Protein AF-A0A7S3WMQ1-F1 (afdb_monomer)

Mean predicted aligned error: 15.55 Å

Foldseek 3Di:
DDDDFDQFDKDAQQDADPPGNGRICPPPCPVVRVVVRVVRVVVVQLVVQVVVVVVVPDPVSSVVSVVVVVVVVVVVCPCPPPPPPPPDDDDDPPDDDDDDDPDDDD

Solvent-accessible surface area (backbone atoms only — not comparable to full-atom values): 6876 Å² total; per-residue (Å²): 134,87,82,92,73,70,84,59,71,74,53,66,84,50,76,56,43,88,99,52,84,49,33,52,36,68,97,74,34,63,66,60,31,51,48,51,29,54,52,49,52,49,52,54,50,52,52,50,39,48,54,61,16,67,78,65,75,40,80,65,50,41,51,54,49,51,51,53,48,54,49,53,48,51,74,67,53,80,67,56,76,80,72,81,70,78,84,73,89,71,88,76,78,84,78,78,78,78,78,84,78,82,78,77,91,126

InterPro domains:
  IPR005078 Peptidase C54 [PTHR22624] (3-46)
  IPR038765 Papain-like cysteine peptidase superfamily [SSF54001] (2-47)
  IPR046792 Peptidase C54, catalytic domain [PF03416] (2-48)

Sequence (106 aa):
AVRSCLWFTYRSGFDPIPATQFTSDAGWGCMMRSGQMIVGAALLRLKRAELAAAERGTAEGTRAAAEAYAKEIRALGVLAEEAEEPAEGTDVPTAQVPAAQKQGMQ

Organism: NCBI:txid141414

Secondary structure (DSSP, 8-state):
-PPP-------BSPPPPTTS---B-TTT-HHHHHHHHHHHHHHHHHHHHHHHHHTTT-HHHHHHHHHHHHHHHHHTTTT----------------PPPP-------

Structure (mmCIF, N/CA/C/O backbone):
data_AF-A0A7S3WMQ1-F1
#
_entry.id   AF-A0A7S3WMQ1-F1
#
loop_
_atom_site.group_PDB
_atom_site.id
_atom_site.type_symbol
_atom_site.label_atom_id
_atom_site.label_alt_id
_atom_site.label_comp_id
_atom_site.label_asym_id
_atom_site.label_entity_id
_atom_site.label_seq_id
_atom_site.pdbx_PDB_ins_code
_atom_site.Cartn_x
_atom_site.Cartn_y
_atom_site.Cartn_z
_atom_site.occupancy
_atom_site.B_iso_or_equiv
_atom_site.auth_seq_id
_atom_site.auth_comp_id
_atom_site.auth_asym_id
_atom_site.auth_atom_id
_atom_site.pdbx_PDB_model_num
ATOM 1 N N . ALA A 1 1 ? 0.388 -11.407 21.196 1.00 50.03 1 ALA A N 1
ATOM 2 C CA . ALA A 1 1 ? -0.564 -11.479 20.066 1.00 50.03 1 ALA A CA 1
ATOM 3 C C . ALA A 1 1 ? 0.160 -11.092 18.778 1.00 50.03 1 ALA A C 1
ATOM 5 O O . ALA A 1 1 ? 0.888 -10.106 18.796 1.00 50.03 1 ALA A O 1
ATOM 6 N N . VAL A 1 2 ? 0.012 -11.859 17.692 1.00 51.16 2 VAL A N 1
ATOM 7 C CA . VAL A 1 2 ? 0.598 -11.527 16.378 1.00 51.16 2 VAL A CA 1
ATOM 8 C C . VAL A 1 2 ? -0.243 -10.427 15.724 1.00 51.16 2 VAL A C 1
ATOM 10 O O . VAL A 1 2 ? -1.466 -10.536 15.673 1.00 51.16 2 VAL A O 1
ATOM 13 N N . ARG A 1 3 ? 0.388 -9.349 15.247 1.00 64.38 3 ARG A N 1
ATOM 14 C CA . ARG A 1 3 ? -0.296 -8.261 14.528 1.00 64.38 3 ARG A CA 1
AT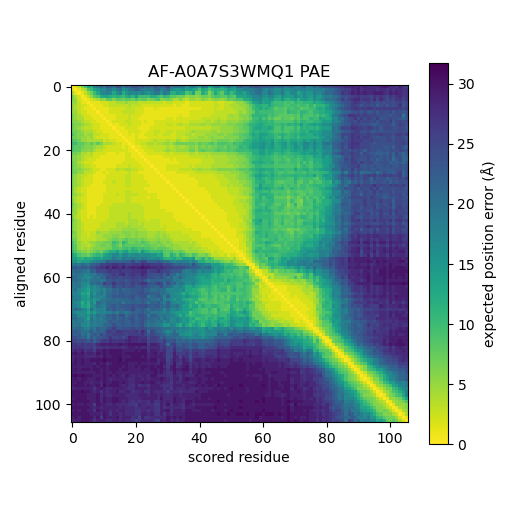OM 15 C C . ARG A 1 3 ? -0.453 -8.651 13.057 1.00 64.38 3 ARG A C 1
ATOM 17 O O . ARG A 1 3 ? 0.546 -8.852 12.376 1.00 64.38 3 ARG A O 1
ATOM 24 N N . SER A 1 4 ? -1.685 -8.716 12.552 1.00 76.88 4 SER A N 1
ATOM 25 C CA . SER A 1 4 ? -1.936 -8.881 11.114 1.00 76.88 4 SER A CA 1
ATOM 26 C C . SER A 1 4 ? -1.547 -7.602 10.366 1.00 76.88 4 SER A C 1
ATOM 28 O O . SER A 1 4 ? -2.091 -6.531 10.656 1.00 76.88 4 SER A O 1
ATOM 30 N N . CYS A 1 5 ? -0.617 -7.718 9.417 1.00 80.62 5 CYS A N 1
ATOM 31 C CA . CYS A 1 5 ? -0.146 -6.633 8.557 1.00 80.62 5 CYS A CA 1
ATOM 32 C C . CYS A 1 5 ? -0.456 -6.956 7.089 1.00 80.62 5 CYS A C 1
ATOM 34 O O . CYS A 1 5 ? -0.341 -8.111 6.680 1.00 80.62 5 CYS A O 1
ATOM 36 N N . LEU A 1 6 ? -0.832 -5.945 6.302 1.00 91.62 6 LEU A N 1
ATOM 37 C CA . LEU A 1 6 ? -0.895 -6.086 4.849 1.00 91.62 6 LEU A CA 1
ATOM 38 C C . LEU A 1 6 ? 0.529 -6.076 4.309 1.00 91.62 6 LEU A C 1
ATOM 40 O O . LEU A 1 6 ? 1.265 -5.116 4.527 1.00 91.62 6 LEU A O 1
ATOM 44 N N . TRP A 1 7 ? 0.907 -7.146 3.617 1.00 94.81 7 TRP A N 1
ATOM 45 C CA . TRP A 1 7 ? 2.243 -7.299 3.064 1.00 94.81 7 TRP A CA 1
ATOM 46 C C . TRP A 1 7 ? 2.201 -7.178 1.546 1.00 94.81 7 TRP A C 1
ATOM 48 O O . TRP A 1 7 ? 1.583 -7.991 0.855 1.00 94.81 7 TRP A O 1
ATOM 58 N N . PHE A 1 8 ? 2.866 -6.146 1.034 1.00 97.19 8 PHE A N 1
ATOM 59 C CA . PHE A 1 8 ? 3.005 -5.907 -0.394 1.00 97.19 8 PHE A CA 1
ATOM 60 C C . PHE A 1 8 ? 4.448 -6.164 -0.815 1.00 97.19 8 PHE A C 1
ATOM 62 O O . PHE A 1 8 ? 5.395 -5.686 -0.196 1.00 97.19 8 PHE A O 1
ATOM 69 N N . THR A 1 9 ? 4.596 -6.930 -1.887 1.00 97.44 9 THR A N 1
ATOM 70 C CA . THR A 1 9 ? 5.873 -7.326 -2.479 1.00 97.44 9 THR A CA 1
ATOM 71 C C . THR A 1 9 ? 5.880 -6.969 -3.956 1.00 97.44 9 THR A C 1
ATOM 73 O O . THR A 1 9 ? 4.824 -6.676 -4.527 1.00 97.44 9 THR A O 1
ATOM 76 N N . TYR A 1 10 ? 7.059 -7.026 -4.574 1.00 98.31 10 TYR A N 1
ATOM 77 C CA . TYR A 1 10 ? 7.187 -6.916 -6.023 1.00 98.31 10 TYR A CA 1
ATOM 78 C C . TYR A 1 10 ? 6.278 -7.913 -6.741 1.00 98.31 10 TYR A C 1
ATOM 80 O O . TYR A 1 10 ? 6.021 -9.021 -6.260 1.00 98.31 10 TYR A O 1
ATOM 88 N N . ARG A 1 11 ? 5.806 -7.508 -7.913 1.00 98.19 11 ARG A N 1
ATOM 89 C CA . ARG A 1 11 ? 4.965 -8.281 -8.817 1.00 98.19 11 ARG A CA 1
ATOM 90 C C . ARG A 1 11 ? 5.540 -8.202 -10.222 1.00 98.19 11 ARG A C 1
ATOM 92 O O . ARG A 1 11 ? 6.275 -7.281 -10.565 1.00 98.19 11 ARG A O 1
ATOM 99 N N . SER A 1 12 ? 5.186 -9.188 -11.025 1.00 97.62 12 SER A N 1
ATOM 100 C CA . SER A 1 12 ? 5.541 -9.275 -12.433 1.00 97.62 12 SER A CA 1
ATOM 101 C C . SER A 1 12 ? 4.372 -9.859 -13.218 1.00 97.62 12 SER A C 1
ATOM 103 O O . SER A 1 12 ? 3.474 -10.471 -12.635 1.00 97.62 12 SER A O 1
ATOM 105 N N . GLY A 1 13 ? 4.374 -9.648 -14.533 1.00 97.12 13 GLY A N 1
ATOM 106 C CA . GLY A 1 13 ? 3.322 -10.135 -15.425 1.00 97.12 13 GLY A CA 1
ATOM 107 C C . GLY A 1 13 ? 2.043 -9.299 -15.390 1.00 97.12 13 GLY A C 1
ATOM 108 O O . GLY A 1 13 ? 0.997 -9.794 -15.791 1.00 97.12 13 GLY A O 1
ATOM 109 N N . PHE A 1 14 ? 2.111 -8.058 -14.899 1.00 97.31 14 PHE A N 1
ATOM 110 C CA . PHE A 1 14 ? 1.031 -7.090 -15.081 1.00 97.31 14 PHE A CA 1
ATOM 111 C C . PHE A 1 14 ? 1.123 -6.435 -16.465 1.00 97.31 14 PHE A C 1
ATOM 113 O O . PHE A 1 14 ? 2.207 -6.389 -17.057 1.00 97.31 14 PHE A O 1
ATOM 120 N N . ASP A 1 15 ? -0.005 -5.924 -16.965 1.00 97.75 15 ASP A N 1
ATOM 121 C CA . ASP A 1 15 ? -0.051 -5.193 -18.235 1.00 97.75 15 ASP A CA 1
ATOM 122 C C . ASP A 1 15 ? 0.933 -4.016 -18.225 1.00 97.75 15 ASP A C 1
ATOM 124 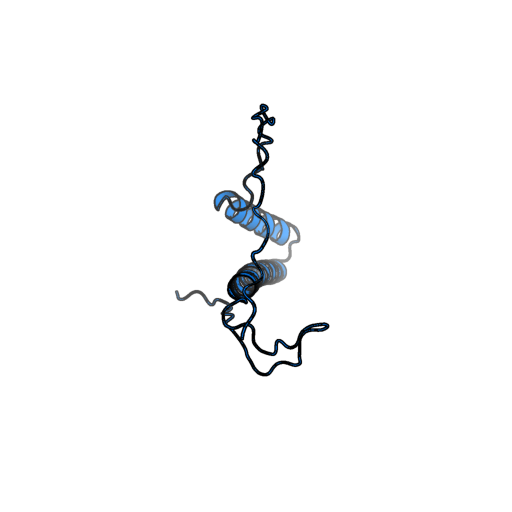O O . ASP A 1 15 ? 1.076 -3.363 -17.186 1.00 97.75 15 ASP A O 1
ATOM 128 N N . PRO A 1 16 ? 1.607 -3.716 -19.351 1.00 97.62 16 PRO A N 1
ATOM 129 C CA . PRO A 1 16 ? 2.591 -2.643 -19.402 1.00 97.62 16 PRO A CA 1
ATOM 130 C C . PRO A 1 16 ? 2.042 -1.333 -18.830 1.00 97.62 16 PRO A C 1
ATOM 132 O O . PRO A 1 16 ? 0.966 -0.874 -19.222 1.00 97.62 16 PRO A O 1
ATOM 135 N N . ILE A 1 17 ? 2.788 -0.715 -17.909 1.00 95.75 17 ILE A N 1
ATOM 136 C CA . ILE A 1 17 ? 2.397 0.581 -17.337 1.00 95.75 17 ILE A CA 1
ATOM 137 C C . ILE A 1 17 ? 2.320 1.599 -18.485 1.00 95.75 17 ILE A C 1
ATOM 139 O O . ILE A 1 17 ? 3.273 1.659 -19.271 1.00 95.75 17 ILE A O 1
ATOM 143 N N . PRO A 1 18 ? 1.241 2.406 -18.590 1.00 97.25 18 PRO A N 1
ATOM 144 C CA . PRO A 1 18 ? 1.061 3.350 -19.688 1.00 97.25 18 PRO A CA 1
ATOM 145 C C . PRO A 1 18 ? 2.311 4.192 -19.952 1.00 97.25 18 PRO A C 1
ATOM 147 O O . PRO A 1 18 ? 2.938 4.689 -19.020 1.00 97.25 18 PRO A O 1
ATOM 150 N N . ALA A 1 19 ? 2.662 4.341 -21.231 1.00 95.88 19 ALA A N 1
ATOM 151 C CA . ALA A 1 19 ? 3.876 5.022 -21.695 1.00 95.88 19 ALA A CA 1
ATOM 152 C C . ALA A 1 19 ? 5.216 4.369 -21.281 1.00 95.88 19 ALA A C 1
ATOM 154 O O . ALA A 1 19 ? 6.273 4.978 -21.438 1.00 95.88 19 ALA A O 1
ATOM 155 N N . THR A 1 20 ? 5.206 3.119 -20.812 1.00 94.62 20 THR A N 1
ATOM 156 C CA . THR A 1 20 ? 6.415 2.333 -20.528 1.00 94.62 20 THR A CA 1
ATOM 157 C C . THR A 1 20 ? 6.289 0.907 -21.076 1.00 94.62 20 THR A C 1
ATOM 159 O O . THR A 1 20 ? 5.219 0.474 -21.495 1.00 94.62 20 THR A O 1
ATOM 162 N N . GLN A 1 21 ? 7.388 0.154 -21.032 1.00 95.88 21 GLN A N 1
ATOM 163 C CA . GLN A 1 21 ? 7.415 -1.291 -21.303 1.00 95.88 21 GLN A CA 1
ATOM 164 C C . GLN A 1 21 ? 7.529 -2.132 -20.018 1.00 95.88 21 GLN A C 1
ATOM 166 O O . GLN A 1 21 ? 7.794 -3.332 -20.078 1.00 95.88 21 GLN A O 1
ATOM 171 N N . PHE A 1 22 ? 7.390 -1.513 -18.841 1.00 97.00 22 PHE A N 1
ATOM 172 C CA . PHE A 1 22 ? 7.563 -2.213 -17.574 1.00 97.00 22 PHE A CA 1
ATOM 173 C C . PHE A 1 22 ? 6.337 -3.064 -17.249 1.00 97.00 22 PHE A C 1
ATOM 175 O O . PHE A 1 22 ? 5.227 -2.552 -17.128 1.00 97.00 22 PHE A O 1
ATOM 182 N N . THR A 1 23 ? 6.577 -4.358 -17.052 1.00 98.12 23 THR A N 1
ATOM 183 C CA . THR A 1 23 ? 5.596 -5.372 -16.618 1.00 98.12 23 THR A CA 1
ATOM 184 C C . THR A 1 23 ? 5.970 -5.990 -15.264 1.00 98.12 23 THR A C 1
ATOM 186 O O . THR A 1 23 ? 5.394 -6.990 -14.832 1.00 98.12 23 THR A O 1
ATOM 189 N N . SER A 1 24 ? 6.983 -5.422 -14.603 1.00 98.00 24 SER A N 1
ATOM 190 C CA . SER A 1 24 ? 7.477 -5.809 -13.283 1.00 98.00 24 SER A CA 1
ATOM 191 C C . SER A 1 24 ? 7.974 -4.583 -12.532 1.00 98.00 24 SER A C 1
ATOM 193 O O . SER A 1 24 ? 8.592 -3.700 -13.130 1.00 98.00 24 SER A O 1
ATOM 195 N N . ASP A 1 25 ? 7.737 -4.545 -11.223 1.00 98.06 25 ASP A N 1
ATOM 196 C CA . ASP A 1 25 ? 8.257 -3.506 -10.331 1.00 98.06 25 ASP A CA 1
ATOM 197 C C . ASP A 1 25 ? 9.490 -3.955 -9.524 1.00 98.06 25 ASP A C 1
ATOM 199 O O . ASP A 1 25 ? 9.968 -3.240 -8.643 1.00 98.06 25 ASP A O 1
ATOM 203 N N . ALA A 1 26 ? 10.050 -5.131 -9.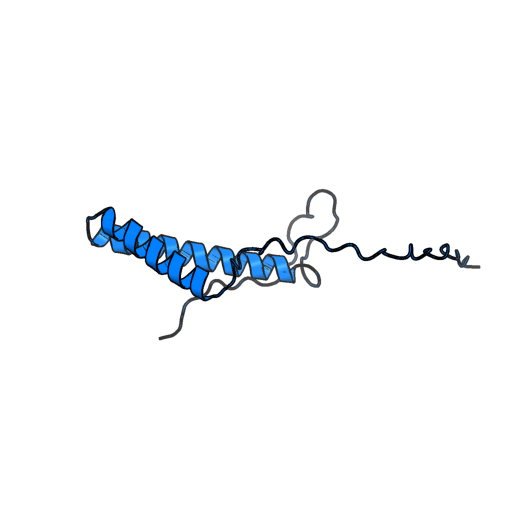824 1.00 97.75 26 ALA A N 1
ATOM 204 C CA . ALA A 1 26 ? 11.279 -5.597 -9.189 1.00 97.75 26 ALA A CA 1
ATOM 205 C C . ALA A 1 26 ? 12.461 -4.652 -9.489 1.00 97.75 26 ALA A C 1
ATOM 207 O O . ALA A 1 26 ? 12.713 -4.294 -10.637 1.00 97.75 26 ALA A O 1
ATOM 208 N N . GLY A 1 27 ? 13.199 -4.259 -8.447 1.00 96.88 27 GLY A N 1
ATOM 209 C CA . GLY A 1 27 ? 14.393 -3.408 -8.557 1.00 96.88 27 GLY A CA 1
ATOM 210 C C . GLY A 1 27 ? 14.135 -1.898 -8.506 1.00 96.88 27 GLY A C 1
ATOM 211 O O . GLY A 1 27 ? 15.070 -1.148 -8.251 1.00 96.88 27 GLY A O 1
ATOM 212 N N . TRP A 1 28 ? 12.888 -1.446 -8.670 1.00 96.81 28 TRP A N 1
ATOM 213 C CA . TRP A 1 28 ? 12.536 -0.015 -8.620 1.00 96.81 28 TRP A CA 1
ATOM 214 C C . TRP A 1 28 ? 11.255 0.283 -7.820 1.00 96.81 28 TRP A C 1
ATOM 216 O O . TRP A 1 28 ? 11.038 1.408 -7.379 1.00 96.81 28 TRP A O 1
A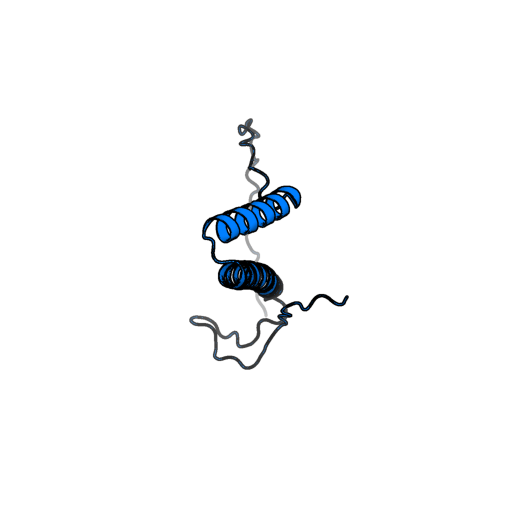TOM 226 N N . GLY A 1 29 ? 10.422 -0.728 -7.559 1.00 97.44 29 GLY A N 1
ATOM 227 C CA . GLY A 1 29 ? 9.116 -0.595 -6.914 1.00 97.44 29 GLY A CA 1
ATOM 228 C C . GLY A 1 29 ? 9.120 -0.457 -5.391 1.00 97.44 29 GLY A C 1
ATOM 229 O O . GLY A 1 29 ? 8.051 -0.360 -4.789 1.00 97.44 29 GLY A O 1
ATOM 230 N N . CYS A 1 30 ? 10.285 -0.481 -4.733 1.00 97.88 30 CYS A N 1
ATOM 231 C CA . CYS A 1 30 ? 10.373 -0.682 -3.281 1.00 97.88 30 CYS A CA 1
ATOM 232 C C . CYS A 1 30 ? 9.622 0.392 -2.486 1.00 97.88 30 CYS A C 1
ATOM 234 O O . CYS A 1 30 ? 8.839 0.060 -1.597 1.00 97.88 30 CYS A O 1
ATOM 236 N N . MET A 1 31 ? 9.792 1.665 -2.850 1.00 98.12 31 MET A N 1
ATOM 237 C CA . MET A 1 31 ? 9.132 2.777 -2.166 1.00 98.12 31 MET A CA 1
ATOM 238 C C . MET A 1 31 ? 7.611 2.730 -2.349 1.00 98.12 31 MET A C 1
ATOM 240 O O . MET A 1 31 ? 6.867 2.947 -1.395 1.00 98.12 31 MET A O 1
ATOM 244 N N . MET A 1 32 ? 7.129 2.360 -3.540 1.00 97.00 32 MET A N 1
ATOM 245 C CA . MET A 1 32 ? 5.694 2.202 -3.791 1.00 97.00 32 MET A CA 1
ATOM 246 C C . MET A 1 32 ? 5.094 1.057 -2.969 1.00 97.00 32 MET A C 1
ATOM 248 O O . MET A 1 32 ? 4.018 1.219 -2.396 1.00 97.00 32 MET A O 1
ATOM 252 N N . ARG A 1 33 ? 5.787 -0.084 -2.851 1.00 97.38 33 ARG A N 1
ATOM 253 C CA . ARG A 1 33 ? 5.334 -1.203 -2.005 1.00 97.38 33 ARG A CA 1
ATOM 254 C C . ARG A 1 33 ? 5.315 -0.828 -0.525 1.00 97.38 33 ARG A C 1
ATOM 256 O O . ARG A 1 33 ? 4.345 -1.140 0.165 1.00 97.38 33 ARG A O 1
ATOM 263 N N . SER A 1 34 ? 6.316 -0.087 -0.053 1.00 96.62 34 SER A N 1
ATOM 264 C CA . SER A 1 34 ? 6.321 0.482 1.300 1.00 96.62 34 SER A CA 1
ATOM 265 C C . SER A 1 34 ? 5.158 1.453 1.522 1.00 96.62 34 SER A C 1
ATOM 267 O O . SER A 1 34 ? 4.453 1.341 2.524 1.00 96.62 34 SER A O 1
ATOM 269 N N . GLY A 1 35 ? 4.878 2.333 0.558 1.00 96.75 35 GLY A N 1
ATOM 270 C CA . GLY A 1 35 ? 3.724 3.234 0.589 1.00 96.75 35 GLY A CA 1
ATOM 271 C C . GLY A 1 35 ? 2.388 2.486 0.665 1.00 96.75 35 GLY A C 1
ATOM 272 O O . GLY A 1 35 ? 1.549 2.809 1.505 1.00 96.75 35 GLY A O 1
ATOM 273 N N . GLN A 1 36 ? 2.212 1.426 -0.133 1.00 96.56 36 GLN A N 1
ATOM 274 C CA . GLN A 1 36 ? 1.028 0.557 -0.074 1.00 96.56 36 GLN A CA 1
ATOM 275 C C . GLN A 1 36 ? 0.840 -0.063 1.318 1.00 96.56 36 GLN A C 1
ATOM 277 O O . GLN A 1 36 ? -0.282 -0.101 1.828 1.00 96.56 36 GLN A O 1
ATOM 282 N N . MET A 1 37 ? 1.924 -0.505 1.967 1.00 95.44 37 MET A N 1
ATOM 283 C CA . MET A 1 37 ? 1.870 -1.034 3.335 1.00 95.44 37 MET A CA 1
ATOM 284 C C . MET A 1 37 ? 1.471 0.042 4.351 1.00 95.44 37 MET A C 1
ATOM 286 O O . MET A 1 37 ? 0.609 -0.217 5.190 1.00 95.44 37 MET A O 1
ATOM 290 N N . ILE A 1 38 ? 2.035 1.252 4.261 1.00 93.12 38 ILE A N 1
ATOM 291 C CA . ILE A 1 38 ? 1.710 2.377 5.156 1.00 93.12 38 ILE A CA 1
ATOM 292 C C . ILE A 1 38 ? 0.228 2.752 5.035 1.00 93.12 38 ILE A C 1
ATOM 294 O O . ILE A 1 38 ? -0.486 2.783 6.041 1.00 93.12 38 ILE A O 1
ATOM 298 N N . VAL A 1 39 ? -0.256 2.967 3.808 1.00 92.62 39 VAL A N 1
ATOM 299 C CA . VAL A 1 39 ? -1.659 3.321 3.542 1.00 92.62 39 VAL A CA 1
ATOM 300 C C . VAL A 1 39 ? -2.592 2.200 3.993 1.00 92.62 39 VAL A C 1
ATOM 302 O O . VAL A 1 39 ? -3.560 2.453 4.711 1.00 92.62 39 VAL A O 1
ATOM 305 N N . GLY A 1 40 ? -2.282 0.946 3.656 1.00 92.12 40 GLY A N 1
ATOM 306 C CA . GLY A 1 40 ? -3.073 -0.205 4.084 1.00 92.12 40 GLY A CA 1
ATOM 307 C C . GLY A 1 40 ? -3.161 -0.321 5.609 1.00 92.12 40 GLY A C 1
ATOM 308 O O . GLY A 1 40 ? -4.231 -0.575 6.165 1.00 92.12 40 GLY A O 1
ATOM 309 N N . ALA A 1 41 ? -2.057 -0.070 6.310 1.00 90.12 41 ALA A N 1
ATOM 310 C CA . ALA A 1 41 ? -2.017 -0.098 7.763 1.00 90.12 41 ALA A CA 1
ATOM 311 C C . ALA A 1 41 ? -2.838 1.047 8.393 1.00 90.12 41 ALA A C 1
ATOM 313 O O . ALA A 1 41 ? -3.451 0.838 9.444 1.00 90.12 41 ALA A O 1
ATOM 314 N N . ALA A 1 42 ? -2.884 2.227 7.770 1.00 86.81 42 ALA A N 1
ATOM 315 C CA . ALA A 1 42 ? -3.727 3.340 8.208 1.00 86.81 42 ALA A CA 1
ATOM 316 C C . ALA A 1 42 ? -5.219 3.045 7.988 1.00 86.81 42 ALA A C 1
ATOM 318 O O . ALA A 1 42 ? -6.014 3.173 8.920 1.00 86.81 42 ALA A O 1
ATOM 319 N N . LEU A 1 43 ? -5.590 2.556 6.801 1.00 87.19 43 LEU A N 1
ATOM 320 C CA . LEU A 1 43 ? -6.971 2.193 6.471 1.00 87.19 43 LEU A CA 1
ATOM 321 C C . LEU A 1 43 ? -7.517 1.107 7.402 1.00 87.19 43 LEU A C 1
ATOM 323 O O . LEU A 1 43 ? -8.632 1.230 7.905 1.00 87.19 43 LEU A O 1
ATOM 327 N N . LEU A 1 44 ? -6.722 0.075 7.706 1.00 86.06 44 LEU A N 1
ATOM 328 C CA . LEU A 1 44 ? -7.126 -0.964 8.657 1.00 86.06 44 LEU A CA 1
ATOM 329 C C . LEU A 1 44 ? -7.387 -0.409 10.060 1.00 86.06 44 LEU A C 1
ATOM 331 O O . LEU A 1 44 ? -8.276 -0.898 10.755 1.00 86.06 44 LEU A O 1
ATOM 335 N N . ARG A 1 45 ? -6.620 0.591 10.502 1.00 82.94 45 ARG A N 1
ATOM 336 C CA . ARG A 1 45 ? -6.826 1.221 11.813 1.00 82.94 45 ARG A CA 1
ATOM 337 C C . ARG A 1 45 ? -8.084 2.078 11.829 1.00 82.94 45 ARG A C 1
ATOM 339 O O . ARG A 1 45 ? -8.883 1.929 12.748 1.00 82.94 45 ARG A O 1
ATOM 346 N N . LEU A 1 46 ? -8.295 2.882 10.788 1.00 83.81 46 LEU A N 1
ATOM 347 C CA . LEU A 1 46 ? -9.511 3.679 10.625 1.00 83.81 46 LEU A CA 1
ATOM 348 C C . LEU A 1 46 ? -10.755 2.790 10.591 1.00 83.81 46 LEU A C 1
ATOM 350 O O . LEU A 1 46 ? -11.700 3.034 11.337 1.00 83.81 46 LEU A O 1
ATOM 354 N N . LYS A 1 47 ? -10.728 1.701 9.813 1.00 84.81 47 LYS A N 1
ATOM 355 C CA . LYS A 1 47 ? -11.883 0.806 9.712 1.00 84.81 47 LYS A CA 1
ATOM 356 C C . LYS A 1 47 ? -12.191 0.101 11.030 1.00 84.81 47 LYS A C 1
ATOM 358 O O . LYS A 1 47 ? -13.352 -0.040 11.396 1.00 84.81 47 LYS A O 1
ATOM 363 N N . ARG A 1 48 ? -11.164 -0.320 11.772 1.00 83.38 48 ARG A N 1
ATOM 364 C CA . ARG A 1 48 ? -11.349 -0.908 13.109 1.00 83.38 48 ARG A CA 1
ATOM 365 C C . ARG A 1 48 ? -11.945 0.095 14.095 1.00 83.38 48 ARG A C 1
ATOM 367 O O . ARG A 1 48 ? -12.809 -0.289 14.873 1.00 83.38 48 ARG A O 1
ATOM 374 N N . ALA A 1 49 ? -11.508 1.353 14.057 1.00 76.81 49 ALA A N 1
ATOM 375 C CA . ALA A 1 49 ? -12.063 2.409 14.900 1.00 76.81 49 ALA A CA 1
ATOM 376 C C . ALA A 1 49 ? -13.538 2.689 14.573 1.00 76.81 49 ALA A C 1
ATOM 378 O O . ALA A 1 49 ? -14.351 2.791 15.486 1.00 76.81 49 ALA A O 1
ATOM 379 N N . GLU A 1 50 ? -13.889 2.744 13.285 1.00 78.06 50 GLU A N 1
ATOM 380 C CA . GLU A 1 50 ? -15.271 2.894 12.814 1.00 78.06 50 GLU A CA 1
ATOM 381 C C . GLU A 1 50 ? -16.164 1.749 13.316 1.00 78.06 50 GLU A C 1
ATOM 383 O O . GLU A 1 50 ? -17.202 2.003 13.923 1.00 78.06 50 GLU A O 1
ATOM 388 N N . LEU A 1 51 ? -15.734 0.493 13.135 1.00 78.94 51 LEU A N 1
ATOM 389 C CA . LEU A 1 51 ? -16.478 -0.684 13.600 1.00 78.94 51 LEU A CA 1
ATOM 390 C C . LEU A 1 51 ? -16.648 -0.681 15.127 1.00 78.94 51 LEU A C 1
ATOM 392 O O . LEU A 1 51 ? -17.758 -0.842 15.627 1.00 78.94 51 LEU A O 1
ATOM 396 N N . ALA A 1 52 ? -15.575 -0.399 15.869 1.00 76.31 52 ALA A N 1
ATOM 397 C CA . ALA A 1 52 ? -15.618 -0.342 17.329 1.00 76.31 52 ALA A CA 1
ATOM 398 C C . ALA A 1 52 ? -16.462 0.827 17.871 1.00 76.31 52 ALA A C 1
ATOM 400 O O . ALA A 1 52 ? -16.837 0.817 19.045 1.00 76.31 52 ALA A O 1
ATOM 401 N N . ALA A 1 53 ? -16.713 1.860 17.065 1.00 69.31 53 ALA A N 1
ATOM 402 C CA . ALA A 1 53 ? -17.594 2.969 17.413 1.00 69.31 53 ALA A CA 1
ATOM 403 C C . ALA A 1 53 ? -19.057 2.682 17.047 1.00 69.31 53 ALA A C 1
ATOM 405 O O . ALA A 1 53 ? -19.947 3.040 17.816 1.00 69.31 53 ALA A O 1
ATOM 406 N N . ALA A 1 54 ? -19.308 1.982 15.936 1.00 71.94 54 ALA A N 1
ATOM 407 C CA . ALA A 1 54 ? -20.639 1.493 15.575 1.00 71.94 54 ALA A CA 1
ATOM 408 C C . ALA A 1 54 ? -21.200 0.544 16.648 1.00 71.94 54 ALA A C 1
ATOM 410 O O . ALA A 1 54 ? -22.364 0.654 17.021 1.00 71.94 54 ALA A O 1
ATOM 411 N N . GLU A 1 55 ? -20.350 -0.311 17.222 1.00 68.38 55 GLU A N 1
ATOM 412 C CA . GLU A 1 55 ? -20.701 -1.186 18.351 1.00 68.38 55 GLU A CA 1
ATOM 413 C C . GLU A 1 55 ? -21.001 -0.414 19.651 1.00 68.38 55 GLU A C 1
ATOM 415 O O . GLU A 1 55 ? -21.715 -0.916 20.516 1.00 68.38 55 GLU A O 1
ATOM 420 N N . ARG A 1 56 ? -20.468 0.808 19.798 1.00 65.06 56 ARG A N 1
ATOM 421 C CA . ARG A 1 56 ? -20.592 1.642 21.009 1.00 65.06 56 ARG A CA 1
ATOM 422 C C . ARG A 1 56 ? -21.624 2.770 20.909 1.00 65.06 56 ARG A C 1
ATOM 424 O O . ARG A 1 56 ? -21.856 3.455 21.900 1.00 65.06 56 ARG A O 1
ATOM 431 N N . GLY A 1 57 ? -22.263 2.956 19.755 1.00 57.56 57 GLY A N 1
ATOM 432 C CA . GLY A 1 57 ? -23.436 3.822 19.606 1.00 57.56 57 GLY A CA 1
ATOM 433 C C . GLY A 1 57 ? -23.215 5.333 19.777 1.00 57.56 57 GLY A C 1
ATOM 434 O O . GLY A 1 57 ? -24.196 6.039 19.992 1.00 57.56 57 GLY A O 1
ATOM 435 N N . THR A 1 58 ? -21.990 5.871 19.681 1.00 57.75 58 THR A N 1
ATOM 436 C CA . THR A 1 58 ? -21.769 7.332 19.770 1.00 57.75 58 THR A CA 1
ATOM 437 C C . THR A 1 58 ? -20.740 7.856 18.762 1.00 57.75 58 THR A C 1
ATOM 439 O O . THR A 1 58 ? -19.621 7.355 18.644 1.00 57.75 58 THR A O 1
ATOM 442 N N . ALA A 1 59 ? -21.107 8.932 18.054 1.00 59.69 59 ALA A N 1
ATOM 443 C CA . ALA A 1 59 ? -20.229 9.691 17.153 1.00 59.69 59 ALA A CA 1
ATOM 444 C C . ALA A 1 59 ? -19.057 10.382 17.886 1.00 59.69 59 ALA A C 1
ATOM 446 O O . ALA A 1 59 ? -18.089 10.819 17.275 1.00 59.69 59 ALA A O 1
ATOM 447 N N . GLU A 1 60 ? -19.117 10.463 19.211 1.00 62.41 60 GLU A N 1
ATOM 448 C CA . GLU A 1 60 ? -18.020 10.960 20.039 1.00 62.41 60 GLU A CA 1
ATOM 449 C C . GLU A 1 60 ? -16.888 9.925 20.164 1.00 62.41 60 GLU A C 1
ATOM 451 O O . GLU A 1 60 ? -15.707 10.276 20.184 1.00 62.41 60 GLU A O 1
ATOM 456 N N . GLY A 1 61 ? -17.230 8.631 20.121 1.00 57.84 61 GLY A N 1
ATOM 457 C CA . GLY A 1 61 ? -16.261 7.537 20.123 1.00 57.84 61 GLY A CA 1
ATOM 458 C C . GLY A 1 61 ? -15.418 7.463 18.845 1.00 57.84 61 GLY A C 1
ATOM 459 O O . GLY A 1 61 ? -14.231 7.138 18.921 1.00 57.84 61 GLY A O 1
ATOM 460 N N . THR A 1 62 ? -15.988 7.809 17.681 1.00 61.47 62 THR A N 1
ATOM 461 C CA . THR A 1 62 ? -15.238 7.860 16.409 1.00 61.47 62 THR A CA 1
ATOM 462 C C . THR A 1 62 ? -14.185 8.963 16.436 1.00 61.47 62 THR A C 1
ATOM 464 O O . THR A 1 62 ? -13.035 8.727 16.057 1.00 61.47 62 THR A O 1
ATOM 467 N N . ARG A 1 63 ? -14.549 10.148 16.939 1.00 67.56 63 ARG A N 1
ATOM 468 C CA . ARG A 1 63 ? -13.646 11.294 17.066 1.00 67.56 63 ARG A CA 1
ATOM 469 C C . ARG A 1 63 ? -12.520 11.021 18.061 1.00 67.56 63 ARG A C 1
ATOM 471 O O . ARG A 1 63 ? -11.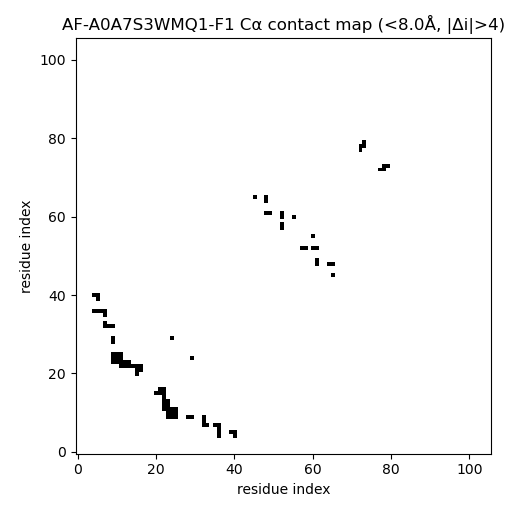361 11.223 17.713 1.00 67.56 63 ARG A O 1
ATOM 478 N N . ALA A 1 64 ? -12.831 10.482 19.239 1.00 67.44 64 ALA A N 1
ATOM 479 C CA . ALA A 1 64 ? -11.822 10.159 20.248 1.00 67.44 64 ALA A CA 1
ATOM 480 C C . ALA A 1 64 ? -10.818 9.092 19.762 1.00 67.44 64 ALA A C 1
ATOM 482 O O . ALA A 1 64 ? -9.619 9.195 20.023 1.00 67.44 64 ALA A O 1
ATOM 483 N N . ALA A 1 65 ? -11.277 8.083 19.011 1.00 65.94 65 ALA A N 1
ATOM 484 C CA . ALA A 1 65 ? -10.399 7.067 18.430 1.00 65.94 65 ALA A CA 1
ATOM 485 C C . ALA A 1 65 ? -9.513 7.628 17.302 1.00 65.94 65 ALA A C 1
ATOM 487 O O . ALA A 1 65 ? -8.328 7.297 17.224 1.00 65.94 65 ALA A O 1
ATOM 488 N N . ALA A 1 66 ? -10.063 8.505 16.455 1.00 69.12 66 ALA A N 1
ATOM 489 C CA . ALA A 1 66 ? -9.299 9.210 15.430 1.00 69.12 66 ALA A CA 1
ATOM 490 C C . ALA A 1 66 ? -8.254 10.158 16.046 1.00 69.12 66 ALA A C 1
ATOM 492 O O . ALA A 1 66 ? -7.116 10.192 15.586 1.00 69.12 66 ALA A O 1
ATOM 493 N N . GLU A 1 67 ? -8.598 10.870 17.122 1.00 73.12 67 GLU A N 1
ATOM 494 C CA . GLU A 1 67 ? -7.681 11.740 17.868 1.00 73.12 67 GLU A CA 1
ATOM 495 C C . GLU A 1 67 ? -6.568 10.945 18.562 1.00 73.12 67 GLU A C 1
ATOM 497 O O . GLU A 1 67 ? -5.402 11.340 18.493 1.00 73.12 67 GLU A O 1
ATOM 502 N N . ALA A 1 68 ? -6.885 9.794 19.165 1.00 68.88 68 ALA A N 1
ATOM 503 C CA . ALA A 1 68 ? -5.88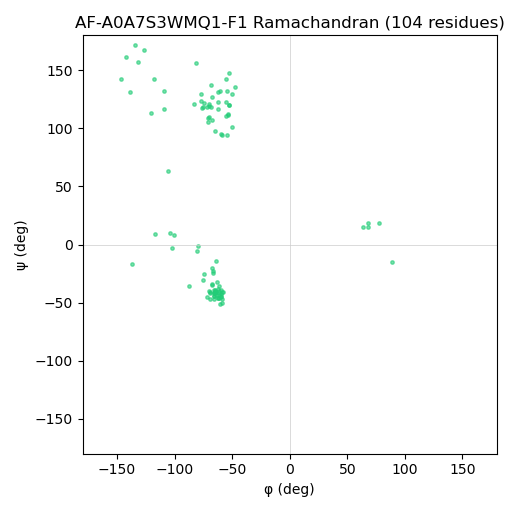7 8.898 19.749 1.00 68.88 68 ALA A CA 1
ATOM 504 C C . ALA A 1 68 ? -4.899 8.385 18.689 1.00 68.88 68 ALA A C 1
ATOM 506 O O . ALA A 1 68 ? -3.690 8.384 18.919 1.00 68.88 68 ALA A O 1
ATOM 507 N N . TYR A 1 69 ? -5.396 8.030 17.502 1.00 68.12 69 TYR A N 1
ATOM 508 C CA . TYR A 1 69 ? -4.546 7.613 16.391 1.00 68.12 69 TYR A CA 1
ATOM 509 C C . TYR A 1 69 ? -3.715 8.772 15.821 1.00 68.12 69 TYR A C 1
ATOM 511 O O . TYR A 1 69 ? -2.521 8.611 15.585 1.00 68.12 69 TYR A O 1
ATOM 519 N N . ALA A 1 70 ? -4.293 9.967 15.675 1.00 68.62 70 ALA A N 1
ATOM 520 C CA . ALA A 1 70 ? -3.563 11.166 15.264 1.00 68.62 70 ALA A CA 1
ATOM 521 C C . ALA A 1 70 ? -2.478 11.563 16.281 1.00 68.62 70 ALA A C 1
ATOM 523 O O . ALA A 1 70 ? -1.436 12.097 15.901 1.00 68.62 70 ALA A O 1
ATOM 524 N N . LYS A 1 71 ? -2.699 11.298 17.574 1.00 71.81 71 LYS A N 1
ATOM 525 C CA . LYS A 1 71 ? -1.694 11.468 18.629 1.00 71.81 71 LYS A CA 1
ATOM 526 C C . LYS A 1 71 ? -0.566 10.445 18.499 1.00 71.81 71 LYS A C 1
ATOM 528 O O . LYS A 1 71 ? 0.592 10.817 18.638 1.00 71.81 71 LYS A O 1
ATOM 533 N N . GLU A 1 72 ? -0.890 9.193 18.185 1.00 67.06 72 GLU A N 1
ATOM 534 C CA . GLU A 1 72 ? 0.098 8.137 17.936 1.00 67.06 72 GLU A CA 1
ATOM 535 C C . GLU A 1 72 ? 0.931 8.439 16.675 1.00 67.06 72 GLU A C 1
ATOM 537 O O . GLU A 1 72 ? 2.152 8.335 16.712 1.00 67.06 72 GLU A O 1
ATOM 542 N N . ILE A 1 73 ? 0.305 8.923 15.594 1.00 64.31 73 ILE A N 1
ATOM 543 C CA . ILE A 1 73 ? 1.000 9.375 14.375 1.00 64.31 73 ILE A CA 1
ATOM 544 C C . ILE A 1 73 ? 1.929 10.559 14.671 1.00 64.31 73 ILE A C 1
ATOM 546 O O . ILE A 1 73 ? 3.083 10.543 14.247 1.00 64.31 73 ILE A O 1
ATOM 550 N N . ARG A 1 74 ? 1.458 11.569 15.415 1.00 70.56 74 ARG A N 1
ATOM 551 C CA . ARG A 1 74 ? 2.293 12.709 15.831 1.00 70.56 74 ARG A CA 1
ATOM 552 C C . ARG A 1 74 ? 3.470 12.272 16.703 1.00 70.56 74 ARG A C 1
ATOM 554 O O . ARG A 1 74 ? 4.575 12.758 16.507 1.00 70.56 74 ARG A O 1
ATOM 561 N N . ALA A 1 75 ? 3.261 11.317 17.608 1.00 61.75 75 ALA A N 1
ATOM 562 C CA . ALA A 1 75 ? 4.320 10.768 18.456 1.00 61.75 75 ALA A CA 1
ATOM 563 C C . ALA A 1 75 ? 5.384 9.972 17.675 1.00 61.75 75 ALA A C 1
ATOM 565 O O . ALA A 1 75 ? 6.506 9.834 18.151 1.00 61.75 75 ALA A O 1
ATOM 566 N N . LEU A 1 76 ? 5.053 9.468 16.481 1.00 65.44 76 LEU A N 1
ATOM 567 C CA . LEU A 1 76 ? 6.004 8.796 15.589 1.00 65.44 76 LEU A CA 1
ATOM 568 C C . LEU A 1 76 ? 6.871 9.774 14.775 1.00 65.44 76 LEU A C 1
ATOM 570 O O . LEU A 1 76 ? 7.764 9.318 14.067 1.00 65.44 76 LEU A O 1
ATOM 574 N N . GLY A 1 77 ? 6.620 11.089 14.844 1.00 55.62 77 GLY A N 1
ATOM 575 C CA . GLY A 1 77 ? 7.453 12.109 14.192 1.00 55.62 77 GLY A CA 1
ATOM 576 C C . GLY A 1 77 ? 7.416 12.100 12.659 1.00 55.62 77 GLY A C 1
ATOM 577 O O . GLY A 1 77 ? 8.268 12.711 12.029 1.00 55.62 77 GLY A O 1
ATOM 578 N N . VAL A 1 78 ? 6.446 11.411 12.043 1.00 57.25 78 VAL A N 1
ATOM 579 C CA . VAL A 1 78 ? 6.299 11.334 10.571 1.00 57.25 78 VAL A CA 1
ATOM 580 C C . VAL A 1 78 ? 5.742 12.636 9.984 1.00 57.25 78 VAL A C 1
ATOM 582 O O . VAL A 1 78 ? 5.993 12.954 8.828 1.00 57.25 78 VAL A O 1
ATOM 585 N N . LEU A 1 79 ? 5.010 13.399 10.796 1.00 48.44 79 LEU A N 1
ATOM 586 C CA . LEU A 1 79 ? 4.661 14.791 10.532 1.00 48.44 79 LEU A CA 1
ATOM 587 C C . LEU A 1 79 ? 5.515 15.655 11.460 1.00 48.44 79 LEU A C 1
ATOM 589 O O . LEU A 1 79 ? 4.992 16.274 12.386 1.00 48.44 79 LEU A O 1
ATOM 593 N N . ALA A 1 80 ? 6.839 15.614 11.298 1.00 45.47 80 ALA A N 1
ATOM 594 C CA . ALA A 1 80 ? 7.627 16.749 11.750 1.00 45.47 80 ALA A CA 1
ATOM 595 C C . ALA A 1 80 ? 7.031 17.966 11.037 1.00 45.47 80 ALA A C 1
ATOM 597 O O . ALA A 1 80 ? 6.899 17.944 9.812 1.00 45.47 80 ALA A O 1
ATOM 598 N N . GLU A 1 81 ? 6.578 18.970 11.791 1.00 50.66 81 GLU A N 1
ATOM 599 C CA . GLU A 1 81 ? 6.416 20.284 11.186 1.00 50.66 81 GLU A CA 1
ATOM 600 C C . GLU A 1 81 ? 7.764 20.592 10.549 1.00 50.66 81 GLU A C 1
ATOM 602 O O . GLU A 1 81 ? 8.795 20.542 11.228 1.00 50.66 81 GLU A O 1
ATOM 607 N N . GLU A 1 82 ? 7.772 20.796 9.233 1.00 44.97 82 GLU A N 1
ATOM 608 C CA . GLU A 1 82 ? 8.882 21.491 8.613 1.00 44.97 82 GLU A CA 1
ATOM 609 C C . GLU A 1 82 ? 8.896 22.857 9.289 1.00 44.97 82 GLU A C 1
ATOM 611 O O . GLU A 1 82 ? 8.106 23.742 8.968 1.00 44.97 82 GLU A O 1
ATOM 616 N N . ALA A 1 83 ? 9.725 22.982 10.324 1.00 40.69 83 ALA A N 1
ATOM 617 C CA . ALA A 1 83 ? 10.202 24.272 10.745 1.00 40.69 83 ALA A CA 1
ATOM 618 C C . ALA A 1 83 ? 10.795 24.887 9.478 1.00 40.69 83 ALA A C 1
ATOM 620 O O . ALA A 1 83 ? 11.753 24.350 8.917 1.00 40.69 83 ALA A O 1
ATOM 621 N N . GLU A 1 84 ? 10.158 25.944 8.979 1.00 43.16 84 GLU A N 1
ATOM 622 C CA . GLU A 1 84 ? 10.791 26.863 8.048 1.00 43.16 84 GLU A CA 1
ATOM 623 C C . GLU A 1 84 ? 12.082 27.345 8.718 1.00 43.16 84 GLU A C 1
ATOM 625 O O . GLU A 1 84 ? 12.080 28.269 9.529 1.00 43.16 84 GLU A O 1
ATOM 630 N N . GLU A 1 85 ? 13.193 26.685 8.416 1.00 44.84 85 GLU A N 1
ATOM 631 C CA . GLU A 1 85 ? 14.507 27.275 8.598 1.00 44.84 85 GLU A CA 1
ATOM 632 C C . GLU A 1 85 ? 14.603 28.400 7.555 1.00 44.84 85 GLU A C 1
ATOM 634 O O . GLU A 1 85 ? 14.486 28.125 6.352 1.00 44.84 85 GLU A O 1
ATOM 639 N N . PRO A 1 86 ? 14.757 29.675 7.958 1.00 41.09 86 PRO A N 1
ATOM 640 C CA . PRO A 1 86 ? 14.954 30.743 6.997 1.00 41.09 86 PRO A CA 1
ATOM 641 C C . PRO A 1 86 ? 16.255 30.451 6.253 1.00 41.09 86 PRO A C 1
ATOM 643 O O . PRO A 1 86 ? 17.309 30.295 6.866 1.00 41.09 86 PRO A O 1
ATOM 646 N N . ALA A 1 87 ? 16.166 30.345 4.928 1.00 42.00 87 ALA A N 1
ATOM 647 C CA . ALA A 1 87 ? 17.307 30.108 4.060 1.00 42.00 87 ALA A CA 1
ATOM 648 C C . ALA A 1 87 ? 18.337 31.237 4.232 1.00 42.00 87 ALA A C 1
ATOM 650 O O . ALA A 1 87 ? 18.239 32.292 3.604 1.00 42.00 87 ALA A O 1
ATOM 651 N N . GLU A 1 88 ? 19.323 31.023 5.099 1.00 39.84 88 GLU A N 1
ATOM 652 C CA . GLU A 1 88 ? 20.505 31.863 5.168 1.00 39.84 88 GLU A CA 1
ATOM 653 C C . GLU A 1 88 ? 21.388 31.507 3.969 1.00 39.84 88 GLU A C 1
ATOM 655 O O . GLU A 1 88 ? 21.775 30.353 3.757 1.00 39.84 88 GLU A O 1
ATOM 660 N N . GLY A 1 89 ? 21.599 32.510 3.117 1.00 53.84 89 GLY A N 1
ATOM 661 C CA . GLY A 1 89 ? 22.249 32.377 1.825 1.00 53.84 89 GLY A CA 1
ATOM 662 C C . GLY A 1 89 ? 23.600 31.683 1.927 1.00 53.84 89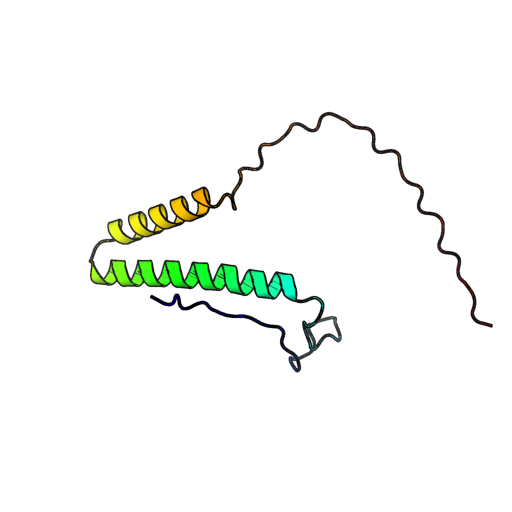 GLY A C 1
ATOM 663 O O . GLY A 1 89 ? 24.530 32.176 2.559 1.00 53.84 89 GLY A O 1
ATOM 664 N N . THR A 1 90 ? 23.716 30.555 1.236 1.00 42.25 90 THR A N 1
ATOM 665 C CA . THR A 1 90 ? 25.005 29.994 0.853 1.00 42.25 90 THR A CA 1
ATOM 666 C C . THR A 1 90 ? 25.030 29.903 -0.664 1.00 42.25 90 THR A C 1
ATOM 668 O O . THR A 1 90 ? 24.241 29.197 -1.291 1.00 42.25 90 THR A O 1
ATOM 671 N N . ASP A 1 91 ? 25.909 30.709 -1.253 1.00 45.47 91 ASP A N 1
ATOM 672 C CA . ASP A 1 91 ? 26.230 30.702 -2.672 1.00 45.47 91 ASP A CA 1
ATOM 673 C C . ASP A 1 91 ? 26.625 29.286 -3.106 1.00 45.47 91 ASP A C 1
ATOM 675 O O . ASP A 1 91 ? 27.672 28.762 -2.720 1.00 45.47 91 ASP A O 1
ATOM 679 N N . VAL A 1 92 ? 25.787 28.653 -3.926 1.00 48.78 92 VAL A N 1
ATOM 680 C CA . VAL A 1 92 ? 26.135 27.400 -4.599 1.00 48.78 92 VAL A CA 1
ATOM 681 C C . VAL A 1 92 ? 27.083 27.748 -5.751 1.00 48.78 92 VAL A C 1
ATOM 683 O O . VAL A 1 92 ? 26.666 28.447 -6.680 1.00 48.78 92 VAL A O 1
ATOM 686 N N . PRO A 1 93 ? 28.339 27.267 -5.773 1.00 44.53 93 PRO A N 1
ATOM 687 C CA . PRO A 1 93 ? 29.161 27.404 -6.961 1.00 44.53 93 PRO A CA 1
ATOM 688 C C . PRO A 1 93 ? 28.595 26.473 -8.037 1.00 44.53 93 PRO A C 1
ATOM 690 O O . PRO A 1 93 ? 28.525 25.257 -7.856 1.00 44.53 93 PRO A O 1
ATOM 693 N N . THR A 1 94 ? 28.180 27.057 -9.162 1.00 47.91 94 THR A N 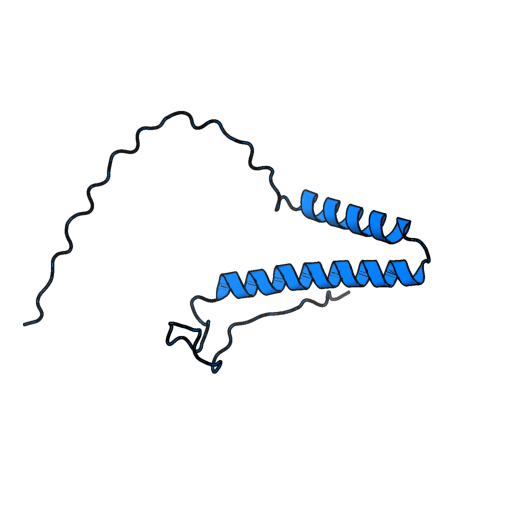1
ATOM 694 C CA . THR A 1 94 ? 27.758 26.353 -10.378 1.00 47.91 94 THR A CA 1
ATOM 695 C C . THR A 1 94 ? 28.806 25.312 -10.776 1.00 47.91 94 THR A C 1
ATOM 697 O O . THR A 1 94 ? 29.832 25.636 -11.376 1.00 47.91 94 THR A O 1
ATOM 700 N N . ALA A 1 95 ? 28.543 24.045 -10.455 1.00 46.41 95 ALA A N 1
ATOM 701 C CA . ALA A 1 95 ? 29.303 22.920 -10.968 1.00 46.41 95 ALA A CA 1
ATOM 702 C C . ALA A 1 95 ? 29.044 22.812 -12.476 1.00 46.41 95 ALA A C 1
ATOM 704 O O . ALA A 1 95 ? 27.961 22.434 -12.923 1.00 46.41 95 ALA A O 1
ATOM 705 N N . GLN A 1 96 ? 30.047 23.181 -13.271 1.00 43.84 96 GLN A N 1
ATOM 706 C CA . GLN A 1 96 ? 30.072 22.903 -14.700 1.00 43.84 96 GLN A CA 1
ATOM 707 C C . GLN A 1 96 ? 30.067 21.385 -14.899 1.00 43.84 96 GLN A C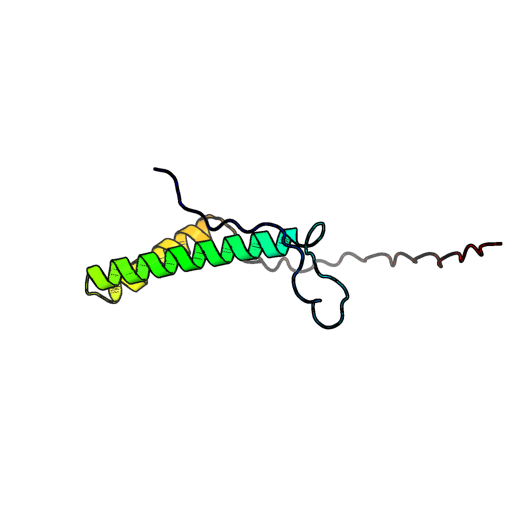 1
ATOM 709 O O . GLN A 1 96 ? 31.002 20.693 -14.501 1.00 43.84 96 GLN A O 1
ATOM 714 N N . VAL A 1 97 ? 29.009 20.865 -15.517 1.00 47.28 97 VAL A N 1
ATOM 715 C CA . VAL A 1 97 ? 28.954 19.477 -15.983 1.00 47.28 97 VAL A CA 1
ATOM 716 C C . VAL A 1 97 ? 29.883 19.361 -17.199 1.00 47.28 97 VAL A C 1
ATOM 718 O O . VAL A 1 97 ? 29.639 20.051 -18.193 1.00 47.28 97 VAL A O 1
ATOM 721 N N . PRO A 1 98 ? 30.944 18.534 -17.177 1.00 45.28 98 PRO A N 1
ATOM 722 C CA . PRO A 1 98 ? 31.761 18.332 -18.363 1.00 45.28 98 PRO A CA 1
ATOM 723 C C . PRO A 1 98 ? 30.965 17.572 -19.430 1.00 45.28 98 PRO A C 1
ATOM 725 O O . PRO A 1 98 ? 30.234 16.622 -19.145 1.00 45.28 98 PRO A O 1
ATOM 728 N N . ALA A 1 99 ? 31.108 18.031 -20.673 1.00 44.78 99 ALA A N 1
ATOM 729 C CA . ALA A 1 99 ? 30.440 17.498 -21.850 1.00 44.78 99 ALA A CA 1
ATOM 730 C C . ALA A 1 99 ? 30.672 15.987 -22.013 1.00 44.78 99 ALA A C 1
ATOM 732 O O . ALA A 1 99 ? 31.802 15.502 -21.967 1.00 44.78 99 ALA A O 1
ATOM 733 N N . ALA A 1 100 ? 29.582 15.255 -22.252 1.00 48.62 100 ALA A N 1
ATOM 734 C CA . ALA A 1 100 ? 29.598 13.838 -22.577 1.00 48.62 100 ALA A CA 1
ATOM 735 C C . ALA A 1 100 ? 30.501 13.566 -23.793 1.00 48.62 100 ALA A C 1
ATOM 737 O O . ALA A 1 100 ? 30.186 13.927 -24.929 1.00 48.62 100 ALA A O 1
ATOM 738 N N . GLN A 1 101 ? 31.628 12.902 -23.548 1.00 46.38 101 GLN A N 1
ATOM 739 C CA . GLN A 1 101 ? 32.505 12.374 -24.579 1.00 46.38 101 GLN A CA 1
ATOM 740 C C . GLN A 1 101 ? 31.801 11.189 -25.251 1.00 46.38 101 GLN A C 1
ATOM 742 O O . GLN A 1 101 ? 31.693 10.104 -24.682 1.00 46.38 101 GLN A O 1
ATOM 747 N N . LYS A 1 102 ? 31.295 11.397 -26.472 1.00 50.16 102 LYS A N 1
ATOM 748 C CA . LYS A 1 102 ? 30.834 10.311 -27.346 1.00 50.16 102 LYS A CA 1
ATOM 749 C C . LYS A 1 102 ? 32.040 9.442 -27.715 1.00 50.16 102 LYS A C 1
ATOM 751 O O . LYS A 1 102 ? 32.785 9.785 -28.629 1.00 50.16 102 LYS A O 1
ATOM 756 N N . GLN A 1 103 ? 32.237 8.325 -27.021 1.00 50.56 103 GLN A N 1
ATOM 757 C CA . GLN A 1 103 ? 33.059 7.238 -27.545 1.00 50.56 103 GLN A CA 1
ATOM 758 C C . GLN A 1 103 ? 32.293 6.587 -28.697 1.00 50.56 103 GLN A C 1
ATOM 760 O O . GLN A 1 103 ? 31.252 5.961 -28.504 1.00 50.56 103 GLN A O 1
ATOM 765 N N . GLY A 1 104 ? 32.789 6.810 -29.913 1.00 41.25 104 GLY A N 1
ATOM 766 C CA . GLY A 1 104 ? 32.385 6.051 -31.083 1.00 41.25 104 GLY A CA 1
ATOM 767 C C . GLY A 1 104 ? 32.873 4.613 -30.947 1.00 41.25 104 GLY A C 1
ATOM 768 O O . GLY A 1 104 ? 34.055 4.383 -30.711 1.00 41.25 104 GLY A O 1
ATOM 769 N N . MET A 1 105 ? 31.953 3.663 -31.101 1.00 47.78 105 MET A N 1
ATOM 770 C CA . MET A 1 105 ? 32.288 2.301 -31.505 1.00 47.78 105 MET A CA 1
ATOM 771 C C . MET A 1 105 ? 32.738 2.346 -32.968 1.00 47.78 105 MET A C 1
ATOM 773 O O . MET A 1 105 ? 31.924 2.597 -33.858 1.00 47.78 105 MET A O 1
ATOM 777 N N . GLN A 1 106 ? 34.029 2.124 -33.187 1.00 48.00 106 GLN A N 1
ATOM 778 C CA . GLN A 1 106 ? 34.556 1.391 -34.336 1.00 48.00 106 GLN A CA 1
ATOM 779 C C . GLN A 1 106 ? 35.466 0.301 -33.786 1.00 48.00 106 GLN A C 1
ATOM 781 O O . GLN A 1 106 ? 36.233 0.620 -32.848 1.00 48.00 106 GLN A O 1
#

pLDDT: mean 72.4, std 20.64, range [39.84, 98.31]

Radius of gyration: 23.67 Å; Cα contacts (8 Å, |Δi|>4): 49; chains: 1; bounding box: 58×44×55 Å